Protein AF-J9Q1N8-F1 (afdb_monomer)

Nearest PDB structures (foldseek):
  1nl0-assembly1_G  TM=8.678E-01  e=5.450E-03  unclassified
  1j35-assembly1_C  TM=8.052E-01  e=3.969E-03  Bos taurus
  6r2w-assembly1_L  TM=8.507E-01  e=2.458E-02  Homo sapiens
  4zma-assembly1_L  TM=8.246E-01  e=4.282E-02  Homo sapiens
  1nl2-assembly1_A  TM=8.424E-01  e=9.462E-02  Bos taurus

InterPro domains:
  IPR000294 Gamma-carboxyglutamic acid-rich (GLA) domain [PF00594] (2-30)
  IPR000294 Gamma-carboxyglutamic acid-rich (GLA) domain [PS50998] (1-30)
  IPR017857 Coagulation factor-like, Gla domain superfamily [G3DSA:4.10.740.10] (1-30)
  IPR035972 Gamma-carboxyglutamic acid-rich (GLA) domain superfamily [SSF57630] (2-30)

pLDDT: mean 83.23, std 16.13, range [43.59, 97.81]

Sequence (30 aa):
FVRGNLERECIEEKCSFEEAREVFENTEKT

Structure (mmCIF, N/CA/C/O backbone):
data_AF-J9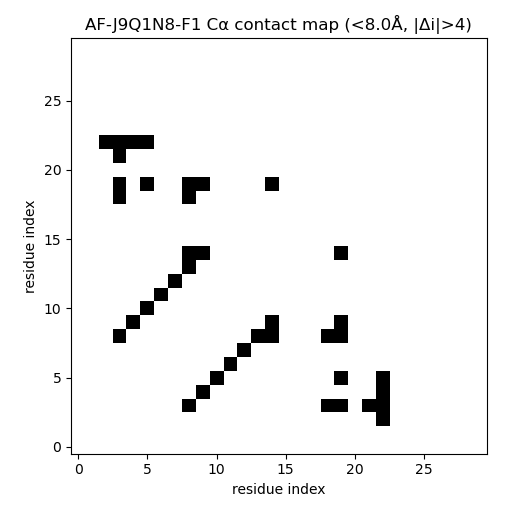Q1N8-F1
#
_entry.id   AF-J9Q1N8-F1
#
loop_
_atom_site.group_PDB
_atom_site.id
_atom_site.type_symbol
_atom_site.label_atom_id
_atom_site.label_alt_id
_atom_site.label_comp_id
_atom_site.label_asym_id
_atom_site.label_entity_id
_atom_site.label_seq_id
_atom_site.pdbx_PDB_ins_code
_atom_site.Cartn_x
_atom_site.Cartn_y
_atom_site.Cartn_z
_atom_site.occupancy
_atom_site.B_iso_or_equiv
_atom_site.auth_seq_id
_atom_site.auth_comp_id
_atom_site.auth_asym_id
_atom_site.auth_atom_id
_atom_site.pdbx_PDB_model_num
ATOM 1 N N . PHE A 1 1 ? 1.445 4.488 12.796 1.00 59.62 1 PHE A N 1
ATOM 2 C CA . PHE A 1 1 ? 0.768 3.570 11.866 1.00 59.62 1 PHE A CA 1
ATOM 3 C C . PHE A 1 1 ? 0.906 4.141 10.470 1.00 59.62 1 PHE A C 1
ATOM 5 O O . PHE A 1 1 ? 0.509 5.281 10.261 1.00 59.62 1 PHE A O 1
ATOM 12 N N . VAL A 1 2 ? 1.581 3.421 9.573 1.00 72.44 2 VAL A N 1
ATOM 13 C CA . VAL A 1 2 ? 1.688 3.794 8.154 1.00 72.44 2 VAL A CA 1
ATOM 14 C C . VAL A 1 2 ? 0.349 3.448 7.501 1.00 72.44 2 VAL A C 1
ATOM 16 O O . VAL A 1 2 ? -0.208 2.400 7.802 1.00 72.44 2 VAL A O 1
ATOM 19 N N . ARG A 1 3 ? -0.209 4.346 6.685 1.00 80.94 3 ARG A N 1
ATOM 20 C CA . ARG A 1 3 ? -1.423 4.070 5.902 1.00 80.94 3 ARG A CA 1
ATOM 21 C C . ARG A 1 3 ? -1.033 3.260 4.663 1.00 80.94 3 ARG A C 1
ATOM 23 O O . ARG A 1 3 ? -0.052 3.640 4.018 1.00 80.94 3 ARG A O 1
ATOM 30 N N . GLY A 1 4 ? -1.805 2.221 4.341 1.00 89.50 4 GLY A N 1
ATOM 31 C CA . GLY A 1 4 ? -1.603 1.415 3.134 1.00 89.50 4 GLY A CA 1
ATOM 32 C C . GLY A 1 4 ? -1.643 2.257 1.856 1.00 89.50 4 GLY A C 1
ATOM 33 O O . GLY A 1 4 ? -2.344 3.276 1.785 1.00 89.50 4 GLY A O 1
ATOM 34 N N . ASN A 1 5 ? -0.864 1.853 0.855 1.00 92.12 5 ASN A N 1
ATOM 35 C CA . ASN A 1 5 ? -0.741 2.536 -0.433 1.00 92.12 5 ASN A CA 1
ATOM 36 C C . ASN A 1 5 ? -0.671 1.506 -1.565 1.00 92.12 5 ASN A C 1
ATOM 38 O O . ASN A 1 5 ? 0.339 0.822 -1.704 1.00 92.12 5 ASN A O 1
ATOM 42 N N . LEU A 1 6 ? -1.719 1.454 -2.397 1.00 92.69 6 LEU A N 1
ATOM 43 C CA . LEU A 1 6 ? -1.842 0.472 -3.478 1.00 92.69 6 LEU A CA 1
ATOM 44 C C . LEU A 1 6 ? -0.648 0.474 -4.436 1.00 92.69 6 LEU A C 1
ATOM 46 O O . LEU A 1 6 ? -0.155 -0.593 -4.790 1.00 92.69 6 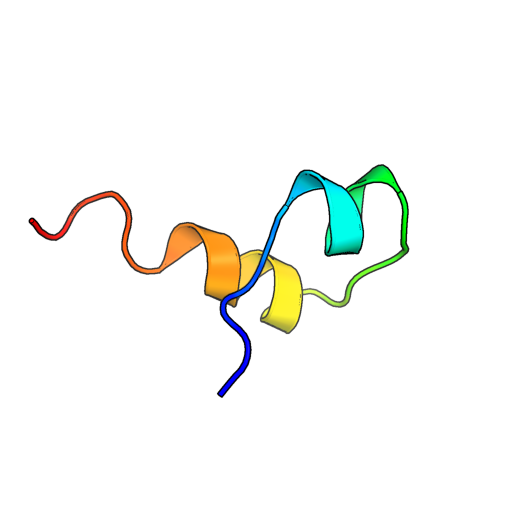LEU A O 1
ATOM 50 N N . GLU A 1 7 ? -0.213 1.667 -4.848 1.00 95.19 7 GLU A N 1
ATOM 51 C CA . GLU A 1 7 ? 0.858 1.832 -5.829 1.00 95.19 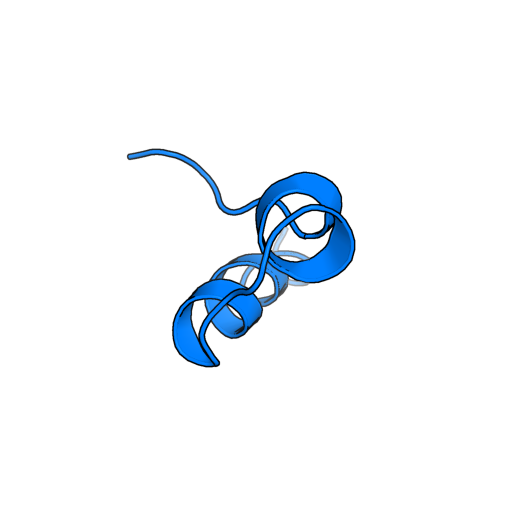7 GLU A CA 1
ATOM 52 C C . GLU A 1 7 ? 2.161 1.271 -5.265 1.00 95.19 7 GLU A C 1
ATOM 54 O O . GLU A 1 7 ? 2.745 0.358 -5.836 1.00 95.19 7 GLU A O 1
ATOM 59 N N . ARG A 1 8 ? 2.559 1.738 -4.079 1.00 95.56 8 ARG A N 1
ATOM 60 C CA . ARG A 1 8 ? 3.805 1.304 -3.446 1.00 95.56 8 ARG A CA 1
ATOM 61 C C . ARG A 1 8 ? 3.785 -0.184 -3.099 1.00 95.56 8 ARG A C 1
ATOM 63 O O . ARG A 1 8 ? 4.736 -0.892 -3.383 1.00 95.56 8 ARG A O 1
ATOM 70 N N . GLU A 1 9 ? 2.726 -0.656 -2.449 1.00 95.69 9 GLU A N 1
ATOM 71 C CA . GLU A 1 9 ? 2.745 -1.964 -1.780 1.00 95.69 9 GLU A CA 1
ATOM 72 C C . GLU A 1 9 ? 2.396 -3.121 -2.722 1.00 95.69 9 GLU A C 1
ATOM 74 O O . GLU A 1 9 ? 2.908 -4.221 -2.531 1.00 95.69 9 GLU A O 1
ATOM 79 N N . CYS A 1 10 ? 1.553 -2.895 -3.737 1.00 94.25 10 CYS A N 1
ATOM 80 C CA . CYS A 1 10 ? 1.021 -3.963 -4.591 1.00 94.25 10 CYS A CA 1
ATOM 81 C C . CYS A 1 10 ? 1.341 -3.816 -6.090 1.00 94.25 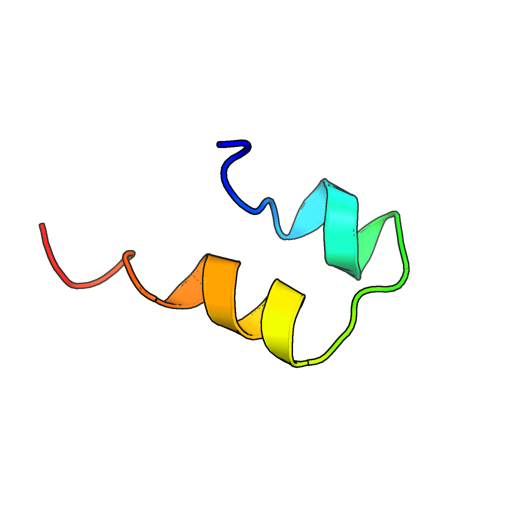10 CYS A C 1
ATOM 83 O O . CYS A 1 10 ? 1.184 -4.798 -6.824 1.00 94.25 10 CYS A O 1
ATOM 85 N N . ILE A 1 11 ? 1.719 -2.619 -6.563 1.00 95.19 11 ILE A N 1
ATOM 86 C CA . ILE A 1 11 ? 2.105 -2.379 -7.967 1.00 95.19 11 ILE A CA 1
ATOM 87 C C . ILE A 1 11 ? 3.630 -2.319 -8.102 1.00 95.19 11 ILE A C 1
ATOM 89 O O . ILE A 1 11 ? 4.194 -3.016 -8.947 1.00 95.19 11 ILE A O 1
ATOM 93 N N . GLU A 1 12 ? 4.296 -1.517 -7.268 1.00 97.81 12 GLU A N 1
ATOM 94 C CA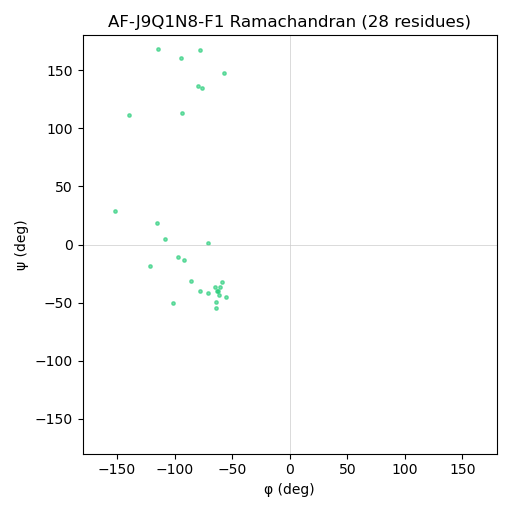 . GLU A 1 12 ? 5.760 -1.429 -7.199 1.00 97.81 12 GLU A CA 1
ATOM 95 C C . GLU A 1 12 ? 6.354 -2.617 -6.428 1.00 97.81 12 GLU A C 1
ATOM 97 O O . GLU A 1 12 ? 7.374 -3.182 -6.833 1.00 97.81 12 GLU A O 1
ATOM 102 N N . GLU A 1 13 ? 5.692 -3.027 -5.343 1.00 96.81 13 GLU A N 1
ATOM 103 C CA . GLU A 1 13 ? 6.080 -4.160 -4.505 1.00 96.81 13 GLU A CA 1
ATOM 104 C C . GLU A 1 13 ? 5.056 -5.306 -4.569 1.00 96.81 13 GLU A C 1
ATOM 106 O O . GLU A 1 13 ? 3.960 -5.191 -5.119 1.00 96.81 13 GLU A O 1
ATOM 111 N N . LYS A 1 14 ? 5.438 -6.469 -4.028 1.00 96.31 14 LYS A N 1
ATOM 112 C CA . LYS A 1 14 ? 4.526 -7.604 -3.875 1.00 96.31 14 LYS A CA 1
ATOM 113 C C . LYS A 1 14 ? 3.899 -7.555 -2.488 1.00 96.31 14 LYS A C 1
ATOM 115 O O . LYS A 1 14 ? 4.584 -7.847 -1.511 1.00 96.31 14 LYS A O 1
ATOM 120 N N . CYS A 1 15 ? 2.594 -7.327 -2.434 1.00 95.44 15 CYS A N 1
ATOM 121 C CA . CYS A 1 15 ? 1.832 -7.372 -1.193 1.00 95.44 15 CYS A CA 1
ATOM 122 C C . CYS A 1 15 ? 1.177 -8.737 -0.932 1.00 95.44 15 CYS A C 1
ATOM 124 O O . CYS A 1 15 ? 0.966 -9.570 -1.824 1.00 95.44 15 CYS A O 1
ATOM 126 N N . SER A 1 16 ? 0.835 -8.953 0.332 1.00 95.50 16 SER A N 1
ATOM 127 C CA . SER A 1 16 ? -0.079 -9.982 0.807 1.00 95.50 16 SER A CA 1
ATOM 128 C C . SER A 1 16 ? -1.542 -9.590 0.574 1.00 95.50 16 SER A C 1
ATOM 130 O O . SER A 1 16 ? -1.880 -8.444 0.280 1.00 95.50 16 SER A O 1
ATOM 132 N N . PHE A 1 17 ? -2.440 -10.562 0.738 1.00 91.38 17 PHE A 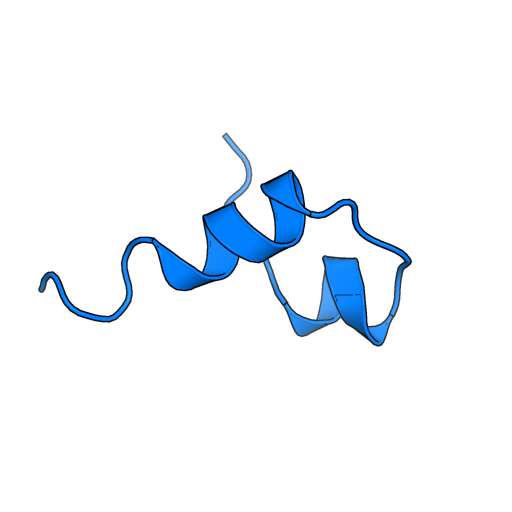N 1
ATOM 133 C CA . PHE A 1 17 ? -3.879 -10.309 0.665 1.00 91.38 17 PHE A CA 1
ATOM 134 C C . PHE A 1 17 ? -4.354 -9.303 1.727 1.00 91.38 17 PHE A C 1
ATOM 136 O O . PHE A 1 17 ? -5.231 -8.494 1.441 1.00 91.38 17 PHE A O 1
ATOM 143 N N . GLU A 1 18 ? -3.775 -9.344 2.930 1.00 92.06 18 GLU A N 1
ATOM 144 C CA . GLU A 1 18 ? -4.179 -8.464 4.030 1.00 92.06 18 GLU A CA 1
ATOM 145 C C . GLU A 1 18 ? -3.762 -7.013 3.775 1.00 92.06 18 GLU A C 1
ATOM 147 O O . GLU A 1 18 ? -4.575 -6.111 3.934 1.00 92.06 18 GLU A O 1
ATOM 152 N N . GLU A 1 19 ? -2.551 -6.789 3.262 1.00 92.12 19 GLU A N 1
ATOM 153 C CA . GLU A 1 19 ? -2.084 -5.453 2.862 1.00 92.12 19 GLU A CA 1
ATOM 154 C C . GLU A 1 19 ? -2.945 -4.866 1.732 1.00 92.12 19 GLU A C 1
ATOM 156 O O . GLU A 1 19 ? -3.317 -3.694 1.769 1.00 92.12 19 GLU A O 1
ATOM 161 N N . ALA A 1 20 ? -3.355 -5.689 0.758 1.00 91.88 20 ALA A N 1
ATOM 162 C CA . ALA A 1 20 ? -4.301 -5.247 -0.263 1.00 91.88 20 AL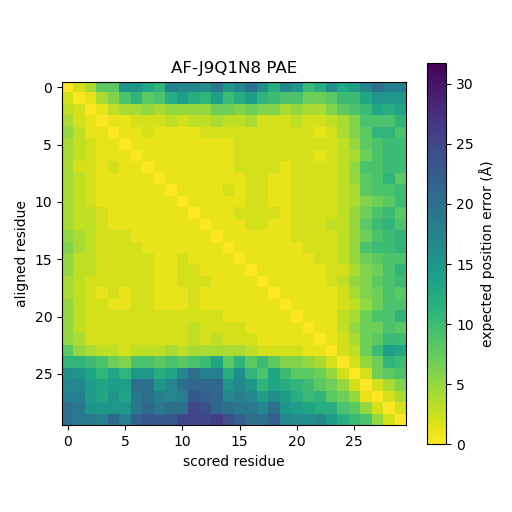A A CA 1
ATOM 163 C C . ALA A 1 20 ? -5.664 -4.866 0.347 1.00 91.88 20 ALA A C 1
ATOM 165 O O . ALA A 1 20 ? -6.258 -3.874 -0.067 1.00 91.88 20 ALA A O 1
ATOM 166 N N . ARG A 1 21 ? -6.157 -5.622 1.340 1.00 89.88 21 ARG A N 1
ATOM 167 C CA . ARG A 1 21 ? -7.430 -5.363 2.039 1.00 89.88 21 ARG A CA 1
ATOM 168 C C . ARG A 1 21 ? -7.415 -4.004 2.754 1.00 89.88 21 ARG A C 1
ATOM 170 O O . ARG A 1 21 ? -8.358 -3.226 2.592 1.00 89.88 21 ARG A O 1
ATOM 177 N N . GLU A 1 22 ? -6.308 -3.678 3.426 1.00 89.69 22 GLU A N 1
ATOM 178 C CA . GLU A 1 22 ? -6.134 -2.433 4.190 1.00 89.69 22 GLU A CA 1
ATOM 179 C C . GLU A 1 22 ? -6.293 -1.160 3.338 1.00 89.69 22 GLU A C 1
ATOM 181 O O . GLU A 1 22 ? -6.799 -0.143 3.821 1.00 89.69 22 GLU A O 1
ATOM 186 N N . VAL A 1 23 ? -5.912 -1.202 2.057 1.00 88.56 23 VAL A N 1
ATOM 187 C CA . VAL A 1 23 ? -6.068 -0.072 1.123 1.00 88.56 23 VAL A CA 1
ATOM 188 C C . VAL A 1 23 ? -7.546 0.263 0.871 1.00 88.56 23 VAL A C 1
ATOM 190 O O . VAL A 1 23 ? -7.905 1.437 0.733 1.00 88.56 23 VAL A O 1
ATOM 193 N N . PHE A 1 24 ? -8.414 -0.749 0.808 1.00 81.88 24 PHE A N 1
ATOM 194 C CA . PHE A 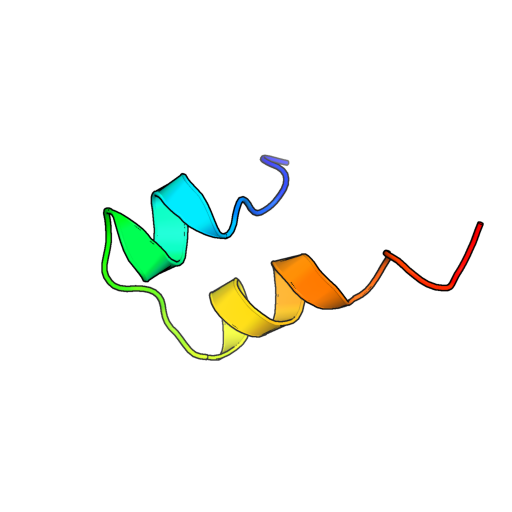1 24 ? -9.806 -0.602 0.364 1.00 81.88 24 PHE A CA 1
ATOM 195 C C . PHE A 1 24 ? -10.816 -0.455 1.512 1.00 81.88 24 PHE A C 1
ATOM 197 O O . PHE A 1 24 ? -11.961 -0.074 1.284 1.00 81.88 24 PHE A O 1
ATOM 204 N N . GLU A 1 25 ? -10.411 -0.684 2.760 1.00 70.00 25 GLU A N 1
ATOM 205 C CA . GLU A 1 25 ? -11.303 -0.699 3.930 1.00 70.00 25 GLU A CA 1
ATOM 206 C C . GLU A 1 25 ? -11.865 0.660 4.379 1.00 70.00 25 GLU A C 1
ATOM 208 O O . GLU A 1 25 ? -12.601 0.721 5.367 1.00 70.00 25 GLU A O 1
ATOM 213 N N . ASN A 1 26 ? -11.558 1.767 3.691 1.00 59.38 26 ASN A N 1
ATO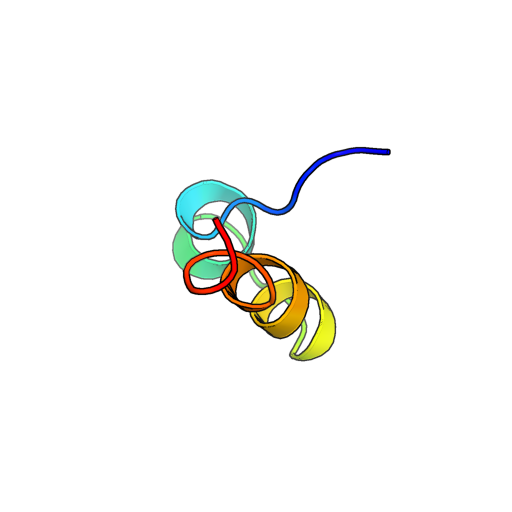M 214 C CA . ASN A 1 26 ? -12.022 3.091 4.122 1.00 59.38 26 ASN A CA 1
ATOM 215 C C . ASN A 1 26 ? -12.206 4.138 3.006 1.00 59.38 26 ASN A C 1
ATOM 217 O O . ASN A 1 26 ? -12.051 5.331 3.256 1.00 59.38 26 ASN A O 1
ATOM 221 N N . THR A 1 27 ? -12.515 3.734 1.769 1.00 56.19 27 THR A N 1
ATOM 222 C CA . THR A 1 27 ? -12.869 4.697 0.700 1.00 56.19 27 THR A CA 1
ATOM 223 C C . THR A 1 27 ? -14.371 4.979 0.585 1.00 56.19 27 THR A C 1
ATOM 225 O O . THR A 1 27 ? -14.736 5.973 -0.027 1.00 56.19 27 THR A O 1
ATOM 228 N N . GLU A 1 28 ? -15.240 4.184 1.223 1.00 54.19 28 GLU A N 1
ATOM 229 C CA . GLU A 1 28 ? -16.707 4.369 1.175 1.00 54.19 28 GLU A CA 1
ATOM 230 C C . GLU A 1 28 ? -17.350 4.880 2.485 1.00 54.19 28 GLU A C 1
ATOM 232 O O . GLU A 1 28 ? -18.574 4.963 2.567 1.00 54.19 28 GLU A O 1
ATOM 237 N N . LYS A 1 29 ? -16.581 5.222 3.533 1.00 51.16 29 LYS A N 1
ATOM 238 C CA . LYS A 1 29 ? -17.147 5.595 4.853 1.00 51.16 29 LYS A CA 1
ATOM 239 C C . LYS A 1 29 ? -16.932 7.035 5.339 1.00 51.16 29 LYS A C 1
ATOM 241 O O . LYS A 1 29 ? -17.192 7.299 6.513 1.00 51.16 29 LYS A O 1
ATOM 246 N N . THR A 1 30 ? -16.597 7.979 4.462 1.00 43.59 30 THR A N 1
ATOM 247 C CA . THR A 1 30 ? -16.746 9.427 4.737 1.00 43.59 30 THR A CA 1
ATOM 248 C C . THR A 1 30 ? -17.045 10.199 3.473 1.00 43.59 30 THR A C 1
ATOM 250 O O . THR A 1 30 ? -16.279 10.000 2.506 1.00 43.59 30 THR A O 1
#

Secondary structure (DSSP, 8-state):
-PPP-HIIIIIIS---HHHHHHHHTTSS--

Foldseek 3Di:
DDQQDCCVDVVVHPHDPVSVVRNPVPPPPD

Solvent-accessible surface area (backbone atoms only — not comparable to full-atom values): 2046 Å² total; per-residue (Å²): 134,85,79,65,48,61,59,63,42,56,69,76,34,88,55,54,74,65,58,57,47,60,50,63,75,67,76,86,78,121

Organism: Tursiops truncatus (NCBI:txid9739)

Radius of gyration: 9.42 Å; Cα contacts (8 Å, |Δi|>4): 20; chains: 1; bounding box: 23×20×20 Å